Prot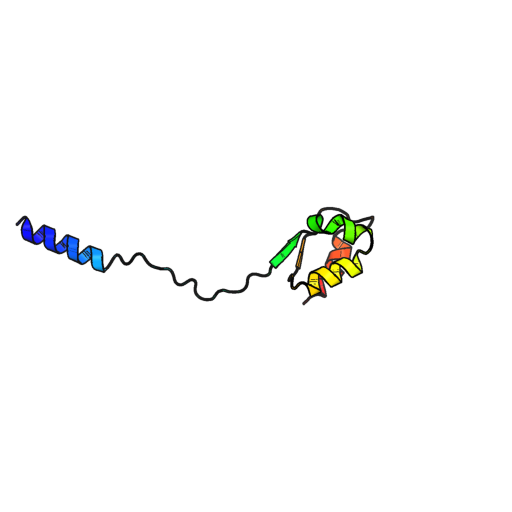ein AF-A0A972ISB4-F1 (afdb_monomer_lite)

Sequence (83 aa):
MKRIISLICMAAMLLSGCGEHPVDGLRKLPVGLQLYSVRTDLEKDFYGTLKRVRDLGFDGVEFYGEYYGRTPWRSRRSVRSWG

Structure (mmCIF, N/CA/C/O backbone):
data_AF-A0A972ISB4-F1
#
_entry.id   AF-A0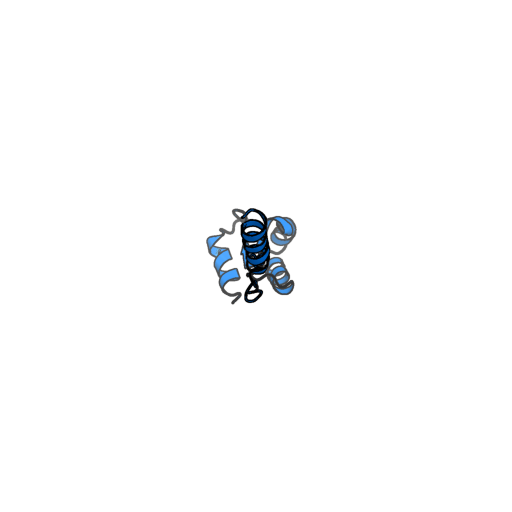A972ISB4-F1
#
loop_
_atom_site.group_PDB
_atom_site.id
_atom_site.type_symbol
_atom_site.label_atom_id
_atom_site.label_alt_id
_atom_site.label_comp_id
_atom_site.label_asym_id
_atom_site.label_entity_id
_atom_site.label_seq_id
_atom_site.pdbx_PDB_ins_code
_atom_site.Cartn_x
_atom_site.Cartn_y
_atom_site.Cartn_z
_at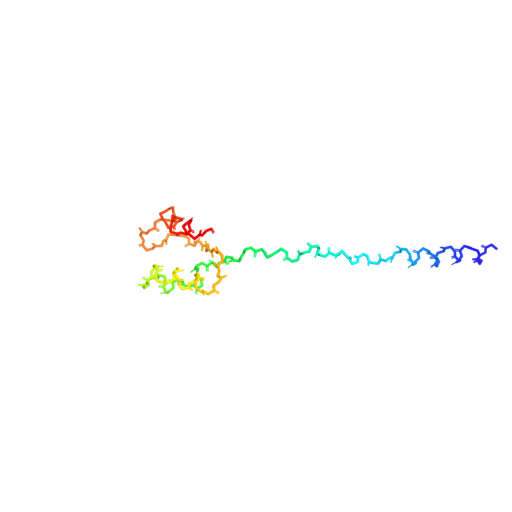om_site.occupancy
_atom_site.B_iso_or_equiv
_atom_site.auth_seq_id
_atom_site.auth_comp_id
_atom_site.auth_asym_id
_atom_site.auth_atom_id
_atom_site.pdbx_PDB_model_num
ATOM 1 N N . MET A 1 1 ? 63.992 9.360 -31.973 1.00 55.31 1 MET A N 1
ATOM 2 C CA . MET A 1 1 ? 63.595 8.439 -30.879 1.00 55.31 1 MET A CA 1
ATOM 3 C C . MET A 1 1 ? 62.429 8.954 -30.024 1.00 55.31 1 MET A C 1
ATOM 5 O O . MET A 1 1 ? 61.551 8.167 -29.722 1.00 55.31 1 MET A O 1
ATOM 9 N N . LYS A 1 2 ? 62.328 10.258 -29.704 1.00 42.97 2 LYS A N 1
ATOM 10 C CA . LYS A 1 2 ? 61.221 10.812 -28.882 1.00 42.97 2 LYS A CA 1
ATOM 11 C C . LYS A 1 2 ? 59.861 10.950 -29.607 1.00 42.97 2 LYS A C 1
ATOM 13 O O . LYS A 1 2 ? 58.822 10.878 -28.969 1.00 42.97 2 LYS A O 1
ATOM 18 N N . ARG A 1 3 ? 59.854 11.097 -30.942 1.00 51.88 3 ARG A N 1
ATOM 19 C CA . ARG A 1 3 ? 58.618 11.215 -31.756 1.00 51.88 3 ARG A CA 1
ATOM 20 C C . ARG A 1 3 ? 57.912 9.879 -32.018 1.00 51.88 3 ARG A C 1
ATOM 22 O O . ARG A 1 3 ? 56.699 9.853 -32.152 1.00 51.88 3 ARG A O 1
ATOM 29 N N . ILE A 1 4 ? 58.669 8.782 -32.047 1.00 57.47 4 ILE A N 1
ATOM 30 C CA . ILE A 1 4 ? 58.140 7.430 -32.293 1.00 57.47 4 ILE A CA 1
ATOM 31 C C . ILE A 1 4 ? 57.418 6.905 -31.043 1.00 57.47 4 ILE A C 1
ATOM 33 O O . ILE A 1 4 ? 56.336 6.347 -31.156 1.00 57.47 4 ILE A O 1
ATOM 37 N N . ILE A 1 5 ? 57.944 7.187 -29.846 1.00 56.88 5 ILE A N 1
ATOM 38 C CA . ILE A 1 5 ? 57.299 6.824 -28.571 1.00 56.88 5 ILE A CA 1
ATOM 39 C C . ILE A 1 5 ? 55.982 7.605 -28.373 1.00 56.88 5 ILE A C 1
ATOM 41 O O . ILE A 1 5 ? 55.004 7.055 -27.880 1.00 56.88 5 ILE A O 1
ATOM 45 N N . SER A 1 6 ? 55.915 8.858 -28.841 1.00 50.81 6 SER A N 1
ATOM 46 C CA . SER A 1 6 ? 54.708 9.698 -28.754 1.00 50.81 6 SER A CA 1
ATOM 47 C C . SER A 1 6 ? 53.550 9.227 -29.645 1.00 50.81 6 SER A C 1
ATOM 49 O O . SER A 1 6 ? 52.395 9.458 -29.299 1.00 50.81 6 SER A O 1
ATOM 51 N N . LEU A 1 7 ? 53.839 8.584 -30.780 1.00 53.72 7 LEU A N 1
ATOM 52 C CA . LEU A 1 7 ? 52.812 8.084 -31.705 1.00 53.72 7 LEU A CA 1
ATOM 53 C C . LEU A 1 7 ? 52.189 6.765 -31.229 1.00 53.72 7 LEU A C 1
ATOM 55 O O . LEU A 1 7 ? 51.027 6.496 -31.517 1.00 53.72 7 LEU A O 1
ATOM 59 N N . ILE A 1 8 ? 52.925 5.980 -30.440 1.00 57.44 8 ILE A N 1
ATOM 60 C CA . ILE A 1 8 ? 52.434 4.717 -29.876 1.00 57.44 8 ILE A CA 1
ATOM 61 C C . ILE A 1 8 ? 51.407 4.982 -28.758 1.00 57.44 8 ILE A C 1
ATOM 63 O O . ILE A 1 8 ? 50.386 4.302 -28.692 1.00 57.44 8 ILE A O 1
ATOM 67 N N . CYS A 1 9 ? 51.597 6.022 -27.935 1.00 51.72 9 CYS A N 1
ATOM 68 C CA . CYS A 1 9 ? 50.631 6.377 -26.883 1.00 51.72 9 CYS A CA 1
ATOM 69 C C . CYS A 1 9 ? 49.297 6.911 -27.429 1.00 51.72 9 CYS A C 1
ATOM 71 O O . CYS A 1 9 ? 48.251 6.664 -26.837 1.00 51.72 9 CYS A O 1
ATOM 73 N N . MET A 1 10 ? 49.313 7.616 -28.563 1.00 55.12 10 MET A N 1
ATOM 74 C CA . MET A 1 10 ? 48.099 8.196 -29.148 1.00 55.12 10 MET A CA 1
ATOM 75 C C . MET A 1 10 ? 47.215 7.131 -29.825 1.00 55.12 10 MET A C 1
ATOM 77 O O . MET A 1 10 ? 45.995 7.260 -29.828 1.00 55.12 10 MET A O 1
ATOM 81 N N . ALA A 1 11 ? 47.813 6.037 -30.316 1.00 53.50 11 ALA A N 1
ATOM 82 C CA . ALA A 1 11 ? 47.081 4.883 -30.844 1.00 53.50 11 ALA A CA 1
ATOM 83 C C . ALA A 1 11 ? 46.382 4.062 -29.741 1.00 53.50 11 ALA A C 1
ATOM 85 O O . ALA A 1 11 ? 45.308 3.510 -29.972 1.00 53.50 11 ALA A O 1
ATOM 86 N N . ALA A 1 12 ? 46.941 4.024 -28.526 1.00 53.88 12 ALA A N 1
ATOM 87 C CA . ALA A 1 12 ? 46.335 3.318 -27.393 1.00 53.88 12 ALA A CA 1
ATOM 88 C C . ALA A 1 12 ? 45.061 4.006 -26.860 1.00 53.88 12 ALA A C 1
ATOM 90 O O . ALA A 1 12 ? 44.199 3.346 -26.287 1.00 53.88 12 ALA A O 1
ATOM 91 N N . MET A 1 13 ? 44.891 5.312 -27.096 1.00 57.50 13 MET A N 1
ATOM 92 C CA . MET A 1 13 ? 43.699 6.059 -26.667 1.00 57.50 13 MET A CA 1
ATOM 93 C C . MET A 1 13 ? 42.474 5.859 -27.574 1.00 57.50 13 MET A C 1
ATOM 95 O O . MET A 1 13 ? 41.380 6.256 -27.191 1.00 57.50 13 MET A O 1
ATOM 99 N N . LEU A 1 14 ? 42.625 5.215 -28.738 1.00 54.56 14 LEU A N 1
ATOM 100 C CA . LEU A 1 14 ? 41.501 4.824 -29.604 1.00 54.56 14 LEU A CA 1
ATOM 101 C C . LEU A 1 14 ? 40.934 3.434 -29.268 1.00 54.56 14 LEU A C 1
ATOM 103 O O . LEU A 1 14 ? 39.865 3.082 -29.755 1.00 54.56 14 LEU A O 1
ATOM 107 N N . LEU A 1 15 ? 41.632 2.648 -28.441 1.00 53.09 15 LEU A N 1
ATOM 108 C CA . LEU A 1 15 ? 41.176 1.330 -27.973 1.00 53.09 15 LEU A CA 1
ATOM 109 C C . LEU A 1 15 ? 40.677 1.356 -26.526 1.00 53.09 15 LEU A C 1
ATOM 111 O O . LEU A 1 15 ? 39.932 0.469 -26.119 1.00 53.09 15 LEU A O 1
ATOM 115 N N . SER A 1 16 ? 41.009 2.405 -25.775 1.00 62.53 16 SER A N 1
ATOM 116 C CA . SER A 1 16 ? 40.343 2.737 -24.519 1.00 62.53 16 SER A CA 1
ATOM 117 C C . SER A 1 16 ? 39.030 3.456 -24.811 1.00 62.53 16 SER A C 1
ATOM 119 O O . SER A 1 16 ? 38.822 4.594 -24.393 1.00 62.53 16 SER A O 1
ATOM 121 N N . GLY A 1 17 ? 38.132 2.799 -25.548 1.00 51.81 17 GLY A N 1
ATOM 122 C CA . GLY A 1 17 ? 36.724 3.122 -25.401 1.00 51.81 17 GLY A CA 1
ATOM 123 C C . GLY A 1 17 ? 36.412 2.985 -23.916 1.00 51.81 17 GLY A C 1
ATOM 124 O O . GLY A 1 17 ? 36.615 1.915 -23.340 1.00 51.81 17 GLY A O 1
ATOM 125 N N . CYS A 1 18 ? 35.987 4.072 -23.271 1.00 52.00 18 CYS A N 1
ATOM 126 C CA . CYS A 1 18 ? 35.185 3.953 -22.065 1.00 52.00 18 CYS A CA 1
ATOM 127 C C . CYS A 1 18 ? 34.062 2.991 -22.435 1.00 52.00 18 CYS A C 1
ATOM 129 O O . CYS A 1 18 ? 33.186 3.360 -23.212 1.00 52.00 18 CYS A O 1
ATOM 131 N N . GLY A 1 19 ? 34.163 1.739 -21.991 1.00 53.31 19 GLY A N 1
ATOM 132 C CA . GLY A 1 19 ? 33.150 0.739 -22.251 1.00 53.31 19 GLY A CA 1
ATOM 133 C C . GLY A 1 19 ? 31.852 1.243 -21.649 1.00 53.31 19 GLY A C 1
ATOM 134 O O . GLY A 1 19 ? 31.647 1.167 -20.440 1.00 53.31 19 GLY A O 1
ATOM 135 N N . GLU A 1 20 ? 30.984 1.789 -22.488 1.00 54.69 20 GLU A N 1
ATOM 136 C CA . GLU A 1 20 ? 29.561 1.796 -22.232 1.00 54.69 20 GLU A CA 1
ATOM 137 C C . GLU A 1 20 ? 29.162 0.326 -22.136 1.00 54.69 20 GLU A C 1
ATOM 139 O O . GLU A 1 20 ? 29.007 -0.364 -23.139 1.00 54.69 20 GLU A O 1
ATOM 144 N N . HIS A 1 21 ? 29.120 -0.198 -20.907 1.00 59.91 21 HIS A N 1
ATOM 145 C CA . HIS A 1 21 ? 28.498 -1.487 -20.660 1.00 59.91 21 HIS A CA 1
ATOM 146 C C . HIS A 1 21 ? 27.068 -1.363 -21.183 1.00 59.91 21 HIS A C 1
ATOM 148 O O . HIS A 1 21 ? 26.301 -0.563 -20.631 1.00 59.91 21 HIS A O 1
ATOM 154 N N . PRO A 1 22 ? 26.687 -2.118 -22.227 1.00 57.62 22 PRO A N 1
ATOM 155 C CA . PRO A 1 22 ? 25.288 -2.233 -22.561 1.00 57.62 22 PRO A CA 1
ATOM 156 C C . PRO A 1 22 ? 24.631 -2.811 -21.310 1.00 57.62 22 PRO A C 1
ATOM 158 O O . PRO A 1 22 ? 25.005 -3.889 -20.841 1.00 57.62 22 PRO A O 1
ATOM 161 N N . VAL A 1 23 ? 23.691 -2.079 -20.712 1.00 64.06 23 VAL A N 1
ATOM 162 C CA . VAL A 1 23 ? 22.753 -2.689 -19.770 1.00 64.06 23 VAL A CA 1
ATOM 163 C C . VAL A 1 23 ? 21.856 -3.597 -20.606 1.00 64.06 23 VAL A C 1
ATOM 165 O O . VAL A 1 23 ? 20.787 -3.192 -21.055 1.00 64.06 23 VAL A O 1
ATOM 168 N N . ASP A 1 24 ? 22.364 -4.791 -20.923 1.00 61.78 24 ASP A N 1
ATOM 169 C CA . ASP A 1 24 ? 21.685 -5.814 -21.712 1.00 61.78 24 ASP A CA 1
ATOM 170 C C . ASP A 1 24 ? 20.300 -6.071 -21.119 1.00 61.78 24 ASP A C 1
ATOM 172 O O . ASP A 1 24 ? 20.154 -6.752 -20.105 1.00 61.78 24 ASP A O 1
ATOM 176 N N . GLY A 1 25 ? 19.281 -5.496 -21.763 1.00 59.75 25 GLY A N 1
ATOM 177 C CA . GLY A 1 25 ? 17.888 -5.577 -21.353 1.00 59.75 25 GLY A CA 1
ATOM 178 C C . GLY A 1 25 ? 17.622 -4.917 -19.999 1.00 59.75 25 GLY A C 1
ATOM 179 O O . GLY A 1 25 ? 18.025 -5.409 -18.948 1.00 59.75 25 GLY A O 1
ATOM 180 N N . LEU A 1 26 ? 16.797 -3.869 -19.993 1.00 63.16 26 LEU A N 1
ATOM 181 C CA . LEU A 1 26 ? 16.026 -3.486 -18.808 1.00 63.16 26 LEU A CA 1
ATOM 182 C C . LEU A 1 26 ? 15.117 -4.665 -18.416 1.00 63.16 26 LEU A C 1
ATOM 184 O O . LEU A 1 26 ? 13.929 -4.692 -18.735 1.00 63.16 26 LEU A O 1
ATOM 188 N N . ARG A 1 27 ? 15.667 -5.681 -17.745 1.00 69.81 27 ARG A N 1
ATOM 189 C CA . ARG A 1 27 ? 14.862 -6.665 -17.033 1.00 69.81 27 ARG A CA 1
ATOM 190 C C . ARG A 1 27 ? 14.104 -5.867 -15.985 1.00 69.81 27 ARG A C 1
ATOM 192 O O . ARG A 1 27 ? 14.719 -5.295 -15.087 1.00 69.81 27 ARG A O 1
ATOM 199 N N . LYS A 1 28 ? 12.779 -5.783 -16.131 1.00 79.56 28 LYS A N 1
ATOM 200 C CA . LYS A 1 28 ? 11.911 -5.208 -15.102 1.00 79.56 28 LYS A CA 1
ATOM 201 C C . LYS A 1 28 ? 12.144 -5.998 -13.819 1.00 79.56 28 LYS A C 1
ATOM 203 O O . LYS A 1 28 ? 11.750 -7.159 -13.728 1.00 79.56 28 LYS A O 1
ATOM 208 N N . LEU A 1 29 ? 12.837 -5.381 -12.869 1.00 85.19 29 LEU A N 1
ATOM 209 C CA . LEU A 1 29 ? 12.899 -5.900 -11.514 1.00 85.19 29 LEU A CA 1
ATOM 210 C C . LEU A 1 29 ? 11.510 -5.717 -10.894 1.00 85.19 29 LEU A C 1
ATOM 212 O O . LEU A 1 29 ? 10.923 -4.646 -11.077 1.00 85.19 29 LEU A O 1
ATOM 216 N N . PRO A 1 30 ? 10.976 -6.733 -10.199 1.00 88.12 30 PRO A N 1
ATOM 217 C CA . PRO A 1 30 ? 9.689 -6.604 -9.540 1.00 88.12 30 PRO A CA 1
ATOM 218 C C . PRO A 1 30 ? 9.752 -5.501 -8.479 1.00 88.12 30 PRO A C 1
ATOM 220 O O . PRO A 1 30 ? 10.716 -5.419 -7.712 1.00 88.12 30 PRO A O 1
ATOM 223 N N . VAL A 1 31 ? 8.728 -4.652 -8.433 1.00 90.56 31 VAL A N 1
ATOM 224 C CA . VAL A 1 31 ? 8.632 -3.527 -7.497 1.00 90.56 31 VAL A CA 1
ATOM 225 C C . VAL A 1 31 ? 7.650 -3.871 -6.383 1.00 90.56 31 VAL A C 1
ATOM 227 O O . VAL A 1 31 ? 6.449 -4.022 -6.606 1.00 90.56 31 VAL A O 1
ATOM 230 N N . GLY A 1 32 ? 8.168 -3.972 -5.160 1.00 91.44 32 GLY A N 1
ATOM 231 C CA . GLY A 1 32 ? 7.372 -4.186 -3.954 1.00 91.44 32 GLY A CA 1
ATOM 232 C C . GLY A 1 32 ? 7.016 -2.881 -3.237 1.00 91.44 32 GLY A C 1
ATOM 233 O O . GLY A 1 32 ? 7.804 -1.937 -3.231 1.00 91.44 32 GLY A O 1
ATOM 234 N N . LEU A 1 33 ? 5.848 -2.838 -2.588 1.00 93.19 33 LEU A N 1
ATOM 235 C CA . LEU A 1 33 ? 5.462 -1.744 -1.693 1.00 93.19 33 LEU A CA 1
ATOM 236 C C . LEU A 1 33 ? 5.647 -2.137 -0.225 1.00 93.19 33 LEU A C 1
ATOM 238 O O . LEU A 1 33 ? 5.013 -3.073 0.267 1.00 93.19 33 LEU A O 1
ATOM 242 N N . GLN A 1 34 ? 6.436 -1.365 0.519 1.00 92.56 34 GLN A N 1
ATOM 243 C CA . GLN A 1 34 ? 6.460 -1.483 1.973 1.00 92.56 34 GLN A CA 1
ATOM 244 C C . GLN A 1 34 ? 5.158 -0.932 2.567 1.00 92.56 34 GLN A C 1
ATOM 246 O O . GLN A 1 34 ? 4.825 0.247 2.432 1.00 92.56 34 GLN A O 1
ATOM 251 N N . LEU A 1 35 ? 4.420 -1.791 3.268 1.00 91.81 35 LEU A N 1
ATOM 252 C CA . LEU A 1 35 ? 3.061 -1.512 3.732 1.00 91.81 35 LEU A CA 1
ATOM 253 C C . LEU A 1 35 ? 2.968 -0.422 4.813 1.00 91.81 35 LEU A C 1
ATOM 255 O O . LEU A 1 35 ? 1.871 0.043 5.117 1.00 91.81 35 LEU A O 1
ATOM 259 N N . TYR A 1 36 ? 4.092 0.019 5.386 1.00 91.62 36 TYR A N 1
ATOM 260 C CA . TYR A 1 36 ? 4.114 1.126 6.347 1.00 91.62 36 TYR A CA 1
ATOM 261 C C . TYR A 1 36 ? 3.527 2.419 5.756 1.00 91.62 36 TYR A C 1
ATOM 263 O O . TYR A 1 36 ? 2.836 3.165 6.456 1.00 91.62 36 TYR A O 1
ATOM 271 N N . SER A 1 37 ? 3.743 2.656 4.459 1.00 93.94 37 SER A N 1
ATOM 272 C CA . SER A 1 37 ? 3.253 3.845 3.751 1.00 93.94 37 SER A CA 1
ATOM 273 C C . SER A 1 37 ? 1.727 3.905 3.644 1.00 93.94 37 SER A C 1
ATOM 275 O O . SER A 1 37 ? 1.173 4.992 3.548 1.00 93.94 37 SER A O 1
ATOM 277 N N . VAL A 1 38 ? 1.046 2.756 3.714 1.00 93.50 38 VAL A N 1
ATOM 278 C CA . VAL A 1 38 ? -0.422 2.628 3.609 1.00 93.50 38 VAL A CA 1
ATOM 279 C C . VAL A 1 38 ? -1.044 2.039 4.882 1.00 93.50 38 VAL A C 1
ATOM 281 O O . VAL A 1 38 ? -2.160 1.520 4.866 1.00 93.50 38 VAL A O 1
ATOM 284 N N . ARG A 1 39 ? -0.328 2.098 6.015 1.00 91.38 39 ARG A N 1
ATOM 285 C CA . ARG A 1 39 ? -0.743 1.472 7.285 1.00 91.38 39 ARG A CA 1
ATOM 286 C C . ARG A 1 39 ? -2.119 1.934 7.771 1.00 91.38 39 ARG A C 1
ATOM 288 O O . ARG A 1 39 ? -2.897 1.122 8.250 1.00 91.38 39 ARG A O 1
ATOM 295 N N . THR A 1 40 ? -2.448 3.209 7.581 1.00 92.81 40 THR A N 1
ATOM 296 C CA . THR A 1 40 ? -3.735 3.782 8.001 1.00 92.81 40 THR A CA 1
ATOM 297 C C . THR A 1 40 ? -4.913 3.235 7.203 1.00 92.81 40 THR A C 1
ATOM 299 O O . THR A 1 40 ? -6.016 3.146 7.732 1.00 92.81 40 THR A O 1
ATOM 302 N N . ASP A 1 41 ? -4.698 2.875 5.938 1.00 93.69 41 ASP A N 1
ATOM 303 C CA . ASP A 1 41 ? -5.730 2.266 5.095 1.00 93.69 41 ASP A CA 1
ATOM 304 C C . ASP A 1 41 ? -5.828 0.762 5.365 1.00 93.69 41 ASP A C 1
ATOM 306 O O . ASP A 1 41 ? -6.931 0.221 5.452 1.00 93.69 41 ASP A O 1
ATOM 310 N N . LEU A 1 42 ? -4.691 0.107 5.631 1.00 90.38 42 LEU A N 1
ATOM 311 C CA . LEU A 1 42 ? -4.652 -1.285 6.090 1.00 90.38 42 LEU A CA 1
ATOM 312 C C . LEU A 1 42 ? -5.394 -1.501 7.413 1.00 90.38 42 LEU A C 1
ATOM 314 O O . LEU A 1 42 ? -5.974 -2.570 7.595 1.00 90.38 42 LEU A O 1
ATOM 318 N N . GLU A 1 43 ? -5.381 -0.515 8.315 1.00 87.31 43 GLU A N 1
ATOM 319 C CA . GLU A 1 43 ? -6.155 -0.537 9.565 1.00 87.31 43 GLU A CA 1
ATOM 320 C C . GLU A 1 43 ? -7.656 -0.630 9.322 1.00 87.31 43 GLU A C 1
ATOM 322 O O . GLU A 1 43 ? -8.367 -1.362 10.007 1.00 87.31 43 GLU A O 1
ATOM 327 N N . LYS A 1 44 ? -8.131 0.131 8.335 1.00 91.38 44 LYS A N 1
ATOM 328 C CA . LYS A 1 44 ? -9.551 0.284 8.025 1.00 91.38 44 LYS A CA 1
ATOM 329 C C . LYS A 1 44 ? -10.065 -0.885 7.196 1.00 91.38 44 LYS A C 1
ATOM 331 O O . LYS A 1 44 ? -11.136 -1.414 7.472 1.00 91.38 44 LYS A O 1
ATOM 336 N N . ASP A 1 45 ? -9.304 -1.275 6.177 1.00 91.00 45 ASP A N 1
ATOM 337 C CA . ASP A 1 45 ? -9.637 -2.367 5.271 1.00 91.00 45 ASP A CA 1
ATOM 338 C C . ASP A 1 45 ? -8.365 -3.030 4.739 1.00 91.00 45 ASP A C 1
ATOM 340 O O . ASP A 1 45 ? -7.787 -2.645 3.717 1.00 91.00 45 ASP A O 1
ATOM 344 N N . PHE A 1 46 ? -7.937 -4.075 5.439 1.00 87.19 46 PHE A N 1
ATOM 345 C CA . PHE A 1 46 ? -6.736 -4.822 5.097 1.00 87.19 46 PHE A CA 1
ATOM 346 C C . PHE A 1 46 ? -6.789 -5.420 3.680 1.00 87.19 46 PHE A C 1
ATOM 348 O O . PHE A 1 46 ? -5.834 -5.297 2.913 1.00 87.19 46 PHE A O 1
ATOM 355 N N . TYR A 1 47 ? -7.896 -6.070 3.305 1.00 88.12 47 TYR A N 1
ATOM 356 C CA . TYR A 1 47 ? -7.987 -6.773 2.020 1.00 88.12 47 TYR A CA 1
ATOM 357 C C . TYR A 1 47 ? -8.250 -5.819 0.855 1.00 88.12 47 TYR A C 1
ATOM 359 O O . TYR A 1 47 ? -7.649 -5.990 -0.209 1.00 88.12 47 TYR A O 1
ATOM 367 N N . GLY A 1 48 ? -9.101 -4.808 1.043 1.00 93.19 48 GLY A N 1
ATOM 368 C CA . GLY A 1 48 ? -9.352 -3.787 0.029 1.00 93.19 48 GLY A CA 1
ATOM 369 C C . GLY A 1 48 ? -8.114 -2.944 -0.258 1.00 93.19 48 GLY A C 1
ATOM 370 O O . GLY A 1 48 ? -7.820 -2.677 -1.424 1.00 93.19 48 GLY A O 1
ATOM 371 N N . THR A 1 49 ? -7.324 -2.617 0.769 1.00 93.62 49 THR A N 1
ATOM 372 C CA . THR A 1 49 ? -6.053 -1.901 0.586 1.00 93.62 49 THR A CA 1
ATOM 373 C C . THR A 1 49 ? -5.049 -2.742 -0.195 1.00 93.62 49 THR A C 1
ATOM 375 O O . THR A 1 49 ? -4.484 -2.256 -1.171 1.00 93.62 49 THR A O 1
ATOM 378 N N . LEU A 1 50 ? -4.875 -4.026 0.148 1.00 91.38 50 LEU A N 1
ATOM 379 C CA . LEU A 1 50 ? -4.011 -4.930 -0.618 1.00 91.38 50 LEU A CA 1
ATOM 380 C C . LEU A 1 50 ? -4.465 -5.057 -2.082 1.00 91.38 50 LEU A C 1
ATOM 382 O O . LEU A 1 50 ? -3.641 -4.967 -2.990 1.00 91.38 50 LEU A O 1
ATOM 386 N N . LYS A 1 51 ? -5.773 -5.197 -2.337 1.00 92.50 51 LYS A N 1
ATOM 387 C CA . LYS A 1 51 ? -6.313 -5.210 -3.705 1.00 92.50 51 LYS A CA 1
ATOM 388 C C . LYS A 1 51 ? -5.933 -3.936 -4.461 1.00 92.50 51 LYS A C 1
ATOM 390 O O . LYS A 1 51 ? -5.471 -4.018 -5.592 1.00 92.50 51 LYS A O 1
ATOM 395 N N . ARG A 1 52 ? -6.065 -2.775 -3.820 1.00 94.88 52 ARG A N 1
ATOM 396 C CA . ARG A 1 52 ? -5.749 -1.484 -4.433 1.00 94.88 52 ARG A CA 1
ATOM 397 C C . ARG A 1 52 ? -4.258 -1.315 -4.715 1.00 94.88 52 ARG A C 1
ATOM 399 O O . ARG A 1 52 ? -3.912 -0.808 -5.771 1.00 94.88 52 ARG A O 1
ATOM 406 N N . VAL A 1 53 ? -3.383 -1.791 -3.827 1.00 93.88 53 VAL A N 1
ATOM 407 C CA . VAL A 1 53 ? -1.926 -1.827 -4.060 1.00 93.88 53 VAL A CA 1
ATOM 408 C C . VAL A 1 53 ? -1.584 -2.655 -5.300 1.00 93.88 53 VAL A C 1
ATOM 410 O O . VAL A 1 53 ? -0.793 -2.214 -6.128 1.00 93.88 53 VAL A O 1
ATOM 413 N N . ARG A 1 54 ? -2.224 -3.813 -5.481 1.00 92.19 54 ARG A N 1
ATOM 414 C CA . ARG A 1 54 ? -2.066 -4.616 -6.700 1.00 92.19 54 ARG A CA 1
ATOM 415 C C . ARG A 1 54 ? -2.596 -3.889 -7.938 1.00 92.19 54 ARG A C 1
ATOM 417 O O . ARG A 1 54 ? -1.930 -3.877 -8.965 1.00 92.19 54 ARG A O 1
ATOM 424 N N . ASP A 1 55 ? -3.769 -3.267 -7.842 1.00 94.38 55 ASP A N 1
ATOM 425 C CA . ASP A 1 55 ? -4.382 -2.535 -8.958 1.00 94.38 55 ASP A CA 1
ATOM 426 C C . ASP A 1 55 ? -3.540 -1.303 -9.378 1.00 94.38 55 ASP A C 1
ATOM 428 O O . ASP A 1 55 ? -3.636 -0.851 -10.516 1.00 94.38 55 ASP A O 1
ATOM 432 N N . LEU A 1 56 ? -2.674 -0.793 -8.489 1.00 94.38 56 LEU A N 1
ATOM 433 C CA . LEU A 1 56 ? -1.670 0.241 -8.785 1.00 94.38 56 LEU A CA 1
ATOM 434 C C . LEU A 1 56 ? -0.421 -0.288 -9.517 1.00 94.38 56 LEU A C 1
ATOM 436 O O . LEU A 1 56 ? 0.400 0.515 -9.955 1.00 94.38 56 LEU A O 1
ATOM 440 N N . GLY A 1 57 ? -0.268 -1.606 -9.668 1.00 92.31 57 GLY A N 1
ATOM 441 C CA . GLY A 1 57 ? 0.823 -2.221 -10.429 1.00 92.31 57 GLY A CA 1
ATOM 442 C C . GLY A 1 57 ? 2.062 -2.598 -9.616 1.00 92.31 57 GLY A C 1
ATOM 443 O O . GLY A 1 57 ? 3.123 -2.780 -10.206 1.00 92.31 57 GLY A O 1
ATOM 444 N N . PHE A 1 58 ? 1.953 -2.713 -8.289 1.00 92.56 58 PHE A N 1
ATOM 445 C CA . PHE A 1 58 ? 3.023 -3.292 -7.472 1.00 92.56 58 PHE A CA 1
ATOM 446 C C . PHE A 1 58 ? 3.019 -4.820 -7.576 1.00 92.56 58 PHE A C 1
ATOM 448 O O . PHE A 1 58 ? 1.976 -5.457 -7.418 1.00 92.56 58 PHE A O 1
ATOM 455 N N . ASP A 1 59 ? 4.199 -5.402 -7.772 1.00 90.06 59 ASP A N 1
ATOM 456 C CA . ASP A 1 59 ? 4.394 -6.848 -7.921 1.00 90.06 59 ASP A CA 1
ATOM 457 C C . ASP A 1 59 ? 4.343 -7.584 -6.572 1.00 90.06 59 ASP A C 1
ATOM 459 O O . ASP A 1 59 ? 4.123 -8.790 -6.503 1.00 90.06 59 ASP A O 1
ATOM 463 N N . GLY A 1 60 ? 4.537 -6.863 -5.467 1.00 89.88 60 GLY A N 1
ATOM 464 C CA . GLY A 1 60 ? 4.522 -7.450 -4.135 1.00 89.88 60 GLY A CA 1
ATOM 465 C C . GLY A 1 60 ? 4.393 -6.425 -3.021 1.00 89.88 60 GLY A C 1
ATOM 466 O O . GLY A 1 60 ? 4.322 -5.216 -3.248 1.00 89.88 60 GLY A O 1
ATOM 467 N N . VAL A 1 61 ? 4.366 -6.921 -1.786 1.00 90.94 61 VAL A N 1
ATOM 468 C CA . VAL A 1 61 ? 4.304 -6.083 -0.588 1.00 90.94 61 VAL A CA 1
ATOM 469 C C . VAL A 1 61 ? 5.226 -6.600 0.506 1.00 90.94 61 VAL A C 1
ATOM 471 O O . VAL A 1 61 ? 5.379 -7.810 0.688 1.00 90.94 61 VAL A O 1
ATOM 474 N N . GLU A 1 62 ? 5.793 -5.678 1.275 1.00 87.62 62 GLU A N 1
ATOM 475 C CA . GLU A 1 62 ? 6.593 -5.989 2.455 1.00 87.62 62 GLU A CA 1
ATOM 476 C C . GLU A 1 62 ? 5.836 -5.623 3.730 1.00 87.62 62 GLU A C 1
ATOM 478 O O . GLU A 1 62 ? 5.398 -4.486 3.924 1.00 87.62 62 GLU A O 1
ATOM 483 N N . PHE A 1 63 ? 5.688 -6.610 4.611 1.00 84.62 63 PHE A N 1
ATOM 484 C CA 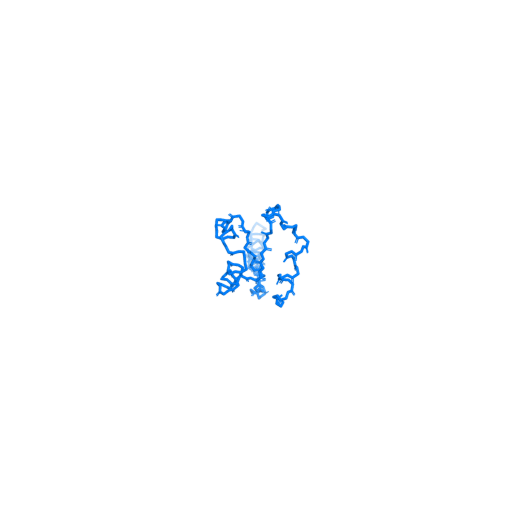. PHE A 1 63 ? 5.030 -6.454 5.903 1.00 84.62 63 PHE A CA 1
ATOM 485 C C . PHE A 1 63 ? 5.984 -5.805 6.909 1.00 84.62 63 PHE 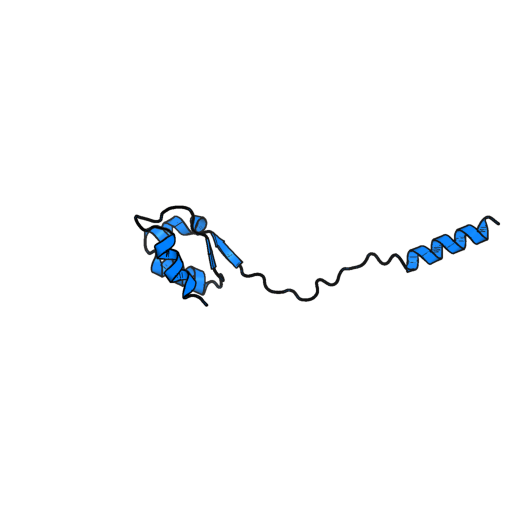A C 1
ATOM 487 O O . PHE A 1 63 ? 7.110 -6.270 7.076 1.00 84.62 63 PHE A O 1
ATOM 494 N N . TYR A 1 64 ? 5.506 -4.792 7.630 1.00 76.75 64 TYR A N 1
ATOM 495 C CA . TYR A 1 64 ? 6.197 -4.223 8.785 1.00 76.75 64 TYR A CA 1
ATOM 496 C C . TYR A 1 64 ? 5.491 -4.736 10.060 1.00 76.75 64 TYR A C 1
ATOM 498 O O . TYR A 1 64 ? 4.399 -4.305 10.405 1.00 76.75 64 TYR A O 1
ATOM 506 N N . GLY A 1 65 ? 6.064 -5.742 10.725 1.00 73.12 65 GLY A N 1
ATOM 507 C CA . GLY A 1 65 ? 5.532 -6.265 11.995 1.00 73.12 65 GLY A CA 1
ATOM 508 C C . GLY A 1 65 ? 4.173 -6.985 11.921 1.00 73.12 65 GLY A C 1
ATOM 509 O O . GLY A 1 65 ? 3.775 -7.509 10.879 1.00 73.12 65 GLY A O 1
ATOM 510 N N . GLU A 1 66 ? 3.493 -7.077 13.068 1.00 68.88 66 GLU A N 1
ATOM 511 C CA . GLU A 1 66 ? 2.163 -7.687 13.197 1.00 68.88 66 GLU A CA 1
ATOM 512 C C . GLU A 1 66 ? 1.053 -6.703 12.810 1.00 68.88 66 GLU A C 1
ATOM 514 O O . GLU A 1 66 ? 1.061 -5.547 13.225 1.00 68.88 66 GLU A O 1
ATOM 519 N N . TYR A 1 67 ? 0.059 -7.172 12.051 1.00 69.00 67 TYR A N 1
ATOM 520 C CA . TYR A 1 67 ? -1.051 -6.338 11.587 1.00 69.00 67 TYR A CA 1
ATOM 521 C C . TYR A 1 67 ? -2.322 -6.678 12.348 1.00 69.00 67 TYR A C 1
ATOM 523 O O . TYR A 1 67 ? -2.971 -7.668 12.022 1.00 69.00 67 TYR A O 1
ATOM 531 N N . TYR A 1 68 ? -2.714 -5.848 13.316 1.00 63.12 68 TYR A N 1
ATOM 532 C CA . TYR A 1 68 ? -4.070 -5.861 13.890 1.00 63.12 68 TYR A CA 1
ATOM 533 C C . TYR A 1 68 ? -4.543 -7.262 14.342 1.00 63.12 68 TYR A C 1
ATOM 535 O O . TYR A 1 68 ? -5.622 -7.723 13.969 1.00 63.12 68 TYR A O 1
ATOM 543 N N . GLY A 1 69 ? -3.695 -7.995 15.076 1.00 63.06 69 GLY A N 1
ATOM 544 C CA . GLY A 1 69 ? -3.981 -9.368 15.524 1.00 63.06 69 GLY A CA 1
ATOM 545 C C . GLY A 1 69 ? -3.819 -10.453 14.446 1.00 63.06 69 GLY A C 1
ATOM 546 O O . GLY A 1 69 ? -4.171 -11.612 14.666 1.00 63.06 69 GLY A O 1
ATOM 547 N N . ARG A 1 70 ? -3.281 -10.106 13.271 1.00 61.78 70 ARG A N 1
ATOM 548 C CA . ARG A 1 70 ? -2.936 -11.026 12.180 1.00 61.78 70 ARG A CA 1
ATOM 549 C C . ARG A 1 70 ? -1.421 -11.116 12.059 1.00 61.78 70 ARG A C 1
ATOM 551 O O . ARG A 1 70 ? -0.727 -10.141 11.771 1.00 61.78 70 ARG A O 1
ATOM 558 N N . THR A 1 71 ? -0.906 -12.324 12.241 1.00 56.38 71 THR A N 1
ATOM 559 C CA . THR A 1 71 ? 0.519 -12.613 12.109 1.00 56.38 71 THR A CA 1
ATOM 560 C C . THR A 1 71 ? 0.938 -12.649 10.629 1.00 56.38 71 THR A C 1
ATOM 562 O O . THR A 1 71 ? 0.209 -13.201 9.793 1.00 56.38 71 THR A O 1
ATOM 565 N N . PRO A 1 72 ? 2.131 -12.129 10.272 1.00 55.00 72 PRO A N 1
ATOM 566 C CA . PRO A 1 72 ? 2.615 -12.037 8.885 1.00 55.00 72 PRO A CA 1
ATOM 567 C C . PRO A 1 72 ? 2.566 -13.354 8.100 1.00 55.00 72 PRO A C 1
ATOM 569 O O . PRO A 1 72 ? 2.344 -13.363 6.890 1.00 55.00 72 PRO A O 1
ATOM 572 N N . TRP A 1 73 ? 2.736 -14.488 8.784 1.00 48.22 73 TRP A N 1
ATOM 573 C CA . TRP A 1 73 ? 2.652 -15.831 8.198 1.00 48.22 73 TRP A CA 1
ATOM 574 C C . TRP A 1 73 ? 1.287 -16.118 7.547 1.00 48.22 73 TRP A C 1
ATOM 576 O O . TRP A 1 73 ? 1.239 -16.744 6.485 1.00 48.22 73 TRP A O 1
ATOM 586 N N . ARG A 1 74 ? 0.185 -15.633 8.135 1.00 56.72 74 ARG A N 1
ATOM 587 C CA . ARG A 1 74 ? -1.174 -15.845 7.615 1.00 56.72 74 ARG A CA 1
ATOM 588 C C . ARG A 1 74 ? -1.452 -14.934 6.415 1.00 56.72 74 ARG A C 1
ATOM 590 O O . ARG A 1 74 ? -2.082 -15.368 5.455 1.00 56.72 74 ARG A O 1
ATOM 597 N N . SER A 1 75 ? -0.903 -13.721 6.432 1.00 56.12 75 SER A N 1
ATOM 598 C CA . SER A 1 75 ? -1.044 -12.702 5.381 1.00 56.12 75 SER A CA 1
ATOM 599 C C . SER A 1 75 ? -0.214 -12.993 4.127 1.00 56.12 75 SER A C 1
ATOM 601 O O . SER A 1 75 ? -0.640 -12.674 3.018 1.00 56.12 75 SER A O 1
ATOM 603 N N . ARG A 1 76 ? 0.930 -13.683 4.270 1.00 58.22 76 ARG A N 1
ATOM 604 C CA . ARG A 1 76 ? 1.741 -14.165 3.133 1.00 58.22 76 ARG A CA 1
ATOM 605 C C . ARG A 1 76 ? 0.961 -15.079 2.187 1.00 58.22 76 ARG A C 1
ATOM 607 O O . ARG A 1 76 ? 1.346 -15.197 1.031 1.00 58.22 76 ARG A O 1
ATOM 614 N N . ARG A 1 77 ? -0.103 -15.745 2.652 1.00 55.75 77 ARG A N 1
ATOM 615 C CA . ARG A 1 77 ? -0.933 -16.616 1.805 1.00 55.75 77 ARG A CA 1
ATOM 616 C C . ARG A 1 77 ? -1.762 -15.806 0.802 1.00 55.75 77 ARG A C 1
ATOM 618 O O . ARG A 1 77 ? -1.864 -16.205 -0.349 1.00 55.75 77 ARG A O 1
ATOM 625 N N . SER A 1 78 ? -2.268 -14.646 1.223 1.00 55.50 78 SER A N 1
ATOM 626 C CA . SER A 1 78 ? -3.009 -13.712 0.366 1.00 55.50 78 SER A CA 1
ATOM 627 C C . SER A 1 78 ? -2.127 -13.146 -0.750 1.00 55.50 78 SER A C 1
ATOM 629 O O . SER A 1 78 ? -2.563 -13.069 -1.892 1.00 55.50 78 SER A O 1
ATOM 631 N N . VAL A 1 79 ? -0.871 -12.819 -0.427 1.00 60.56 79 VAL A N 1
ATOM 632 C CA . VAL A 1 79 ? 0.100 -12.265 -1.385 1.00 60.56 79 VAL A CA 1
ATOM 633 C C . VAL A 1 79 ? 0.675 -13.346 -2.309 1.00 60.56 79 VAL A C 1
ATOM 635 O O . VAL A 1 79 ? 0.887 -13.068 -3.472 1.00 60.56 79 VAL A O 1
ATOM 638 N N . ARG A 1 80 ? 0.839 -14.604 -1.864 1.00 57.34 80 ARG A N 1
ATOM 639 C CA . ARG A 1 80 ? 1.274 -15.724 -2.737 1.00 57.34 80 ARG A CA 1
ATOM 640 C C . ARG A 1 80 ? 0.262 -16.136 -3.811 1.00 57.34 80 ARG A C 1
ATOM 642 O O . ARG A 1 80 ? 0.607 -16.914 -4.687 1.00 57.34 80 ARG A O 1
ATOM 649 N N . SER A 1 81 ? -0.993 -15.708 -3.681 1.00 52.44 81 SER A N 1
ATOM 650 C CA . SER A 1 81 ? -2.016 -15.910 -4.718 1.00 52.44 81 SER A CA 1
ATOM 651 C C . SER A 1 81 ? -2.024 -14.793 -5.767 1.00 52.44 81 SER A C 1
ATOM 653 O O . SER A 1 81 ? -2.750 -14.883 -6.755 1.00 52.44 81 SER A O 1
ATOM 655 N N . TRP A 1 82 ? -1.245 -13.729 -5.542 1.00 61.88 82 TRP A N 1
ATOM 656 C CA . TRP A 1 82 ? -0.805 -12.827 -6.599 1.00 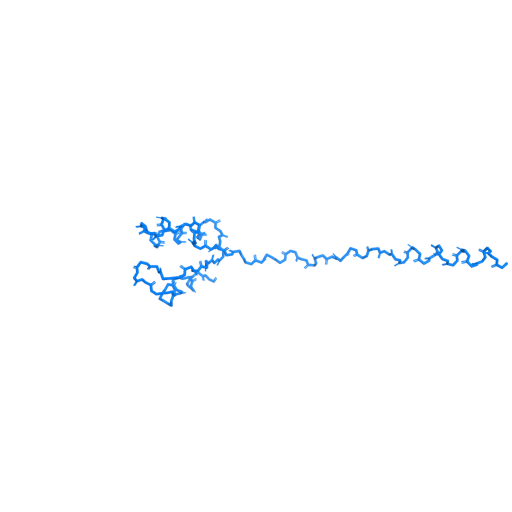61.88 82 TRP A CA 1
ATOM 657 C C . TRP A 1 82 ? 0.336 -13.584 -7.285 1.00 61.88 82 TRP A C 1
ATOM 659 O O . TRP A 1 82 ? 1.177 -14.131 -6.578 1.00 61.88 82 TRP A O 1
ATOM 669 N N . GLY A 1 83 ? 0.253 -13.767 -8.602 1.00 49.97 83 GLY A N 1
ATOM 670 C CA . GLY A 1 83 ? 1.083 -14.722 -9.353 1.00 49.97 83 GLY A CA 1
ATOM 671 C C . GLY A 1 83 ? 2.582 -14.591 -9.118 1.00 49.97 83 GLY A C 1
ATOM 672 O O . GLY A 1 83 ? 3.054 -13.442 -8.988 1.00 49.97 83 GLY A O 1
#

pLDDT: mean 72.16, std 17.24, range [42.97, 94.88]

Secondary structure (DSSP, 8-state):
-HHHHHHHHHHHTTT----------------EEEGGGGHHHHHH-HHHHHHHHHHTT-SEEE--S-BTTB-HHHHHHHHTT--

Radius of gyration: 26.51 Å; chains: 1; bounding box: 73×28×48 Å

Foldseek 3Di:
DVVVVVVVVVVVVVVPPVPPPPPPDPPPDQAEAECVVVLVVCLVPVLVVVVVCVVVPHQYYDYDAARPPHGVVVVVVVGVVSD